Protein AF-A0A964XTS9-F1 (afdb_monomer)

Secondary structure (DSSP, 8-state):
-GGGHHHHHHHHHHTT-EEEEEEE-TTS-EEEEEEE-----

Foldseek 3Di:
DQVCLVVVLVVCVVVQFPPWDFDADPVRTTDDIDGHHDPDD

Structure (mmCIF, N/CA/C/O backbone):
data_AF-A0A964XTS9-F1
#
_entry.id   AF-A0A964XTS9-F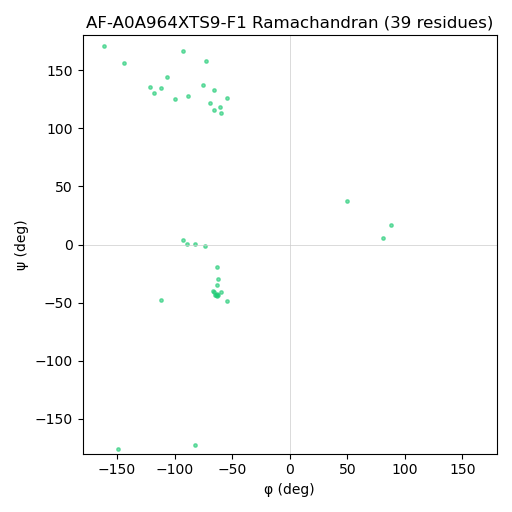1
#
loop_
_atom_site.group_PDB
_atom_site.id
_atom_site.type_symbol
_atom_site.label_atom_id
_atom_site.label_alt_id
_atom_site.label_comp_id
_atom_site.label_asym_id
_atom_site.label_entity_id
_atom_site.label_seq_id
_atom_site.pdbx_PDB_ins_code
_atom_site.Cartn_x
_atom_site.Cartn_y
_atom_site.Cartn_z
_atom_site.occupancy
_atom_site.B_iso_or_equiv
_atom_site.auth_seq_id
_atom_site.auth_comp_id
_atom_site.auth_asym_id
_atom_site.auth_atom_id
_atom_site.pdbx_PDB_model_num
ATOM 1 N N . GLY A 1 1 ? 9.866 -3.032 -3.475 1.00 63.97 1 GLY A N 1
ATOM 2 C CA . GLY A 1 1 ? 10.154 -3.519 -4.847 1.00 63.97 1 GLY A CA 1
ATOM 3 C C . GLY A 1 1 ? 8.854 -3.813 -5.576 1.00 63.97 1 GLY A C 1
ATOM 4 O O . GLY A 1 1 ? 7.836 -3.900 -4.902 1.00 63.97 1 GLY A O 1
ATOM 5 N N . HIS A 1 2 ? 8.851 -3.924 -6.910 1.00 66.00 2 HIS A N 1
ATOM 6 C CA . HIS A 1 2 ? 7.594 -3.956 -7.681 1.00 66.00 2 HIS A CA 1
ATOM 7 C C . HIS A 1 2 ? 6.674 -5.151 -7.371 1.00 66.00 2 HIS A C 1
ATOM 9 O O . HIS A 1 2 ? 5.458 -5.004 -7.415 1.00 66.00 2 HIS A O 1
ATOM 15 N N . ASP A 1 3 ? 7.241 -6.296 -6.980 1.00 76.06 3 ASP A N 1
ATOM 16 C CA . ASP A 1 3 ? 6.485 -7.504 -6.604 1.00 76.06 3 ASP A CA 1
ATOM 17 C C . ASP A 1 3 ? 5.973 -7.506 -5.160 1.00 76.06 3 ASP A C 1
ATOM 19 O O . ASP A 1 3 ? 5.327 -8.447 -4.713 1.00 76.06 3 ASP A O 1
ATOM 23 N N . GLN A 1 4 ? 6.241 -6.451 -4.391 1.00 81.44 4 GLN A N 1
ATOM 24 C CA . GLN A 1 4 ? 5.844 -6.406 -2.980 1.00 81.44 4 GLN A CA 1
ATOM 25 C C . GLN A 1 4 ? 4.441 -5.831 -2.773 1.00 81.44 4 GLN A C 1
ATOM 27 O O . GLN A 1 4 ? 3.997 -5.728 -1.633 1.00 81.44 4 GLN A O 1
ATOM 32 N N . SER A 1 5 ? 3.734 -5.451 -3.841 1.00 84.69 5 SER A N 1
ATOM 33 C CA . SER A 1 5 ? 2.414 -4.819 -3.749 1.00 84.69 5 SER A CA 1
ATOM 34 C C . SER A 1 5 ? 1.438 -5.661 -2.925 1.00 84.69 5 SER A C 1
ATOM 36 O O . SER A 1 5 ? 0.861 -5.153 -1.970 1.00 84.69 5 SER A O 1
ATOM 38 N N . GLN A 1 6 ? 1.325 -6.962 -3.200 1.00 87.38 6 GLN A N 1
ATOM 39 C CA . GLN A 1 6 ? 0.411 -7.852 -2.480 1.00 87.38 6 GLN A CA 1
ATOM 40 C C . GLN A 1 6 ? 0.786 -8.018 -0.999 1.00 87.38 6 GLN A C 1
ATOM 42 O O . GLN A 1 6 ? -0.088 -7.945 -0.133 1.00 87.38 6 GLN A O 1
ATOM 47 N N . ALA A 1 7 ? 2.076 -8.192 -0.697 1.00 92.38 7 ALA A N 1
ATOM 48 C CA . ALA A 1 7 ? 2.558 -8.316 0.678 1.00 92.38 7 ALA A CA 1
ATOM 49 C C . ALA A 1 7 ? 2.300 -7.030 1.481 1.00 92.38 7 ALA A C 1
ATOM 51 O O . ALA A 1 7 ? 1.785 -7.083 2.596 1.00 92.38 7 ALA A O 1
ATOM 52 N N . VAL A 1 8 ? 2.572 -5.862 0.892 1.00 92.38 8 VAL A N 1
ATOM 53 C CA . VAL A 1 8 ? 2.313 -4.563 1.529 1.00 92.38 8 VAL A CA 1
ATOM 54 C C . VAL A 1 8 ? 0.813 -4.322 1.708 1.00 92.38 8 VAL A C 1
ATOM 56 O O . VAL A 1 8 ? 0.403 -3.847 2.763 1.00 92.38 8 VAL A O 1
ATOM 59 N N . GLN A 1 9 ? -0.028 -4.694 0.736 1.00 94.00 9 GLN A N 1
ATOM 60 C CA . GLN A 1 9 ? -1.482 -4.606 0.903 1.00 94.00 9 GLN A CA 1
ATOM 61 C C . GLN A 1 9 ? -1.969 -5.458 2.086 1.00 94.00 9 GLN A C 1
ATOM 63 O O . GLN A 1 9 ? -2.831 -5.012 2.840 1.00 94.00 9 GLN A O 1
ATOM 68 N N . ALA A 1 10 ? -1.422 -6.664 2.268 1.00 94.31 10 ALA A N 1
ATOM 69 C CA . ALA A 1 10 ? -1.772 -7.521 3.400 1.00 94.31 10 ALA A CA 1
ATOM 70 C C . ALA A 1 10 ? -1.376 -6.887 4.743 1.00 94.31 10 ALA A C 1
ATOM 72 O O . ALA A 1 10 ? -2.191 -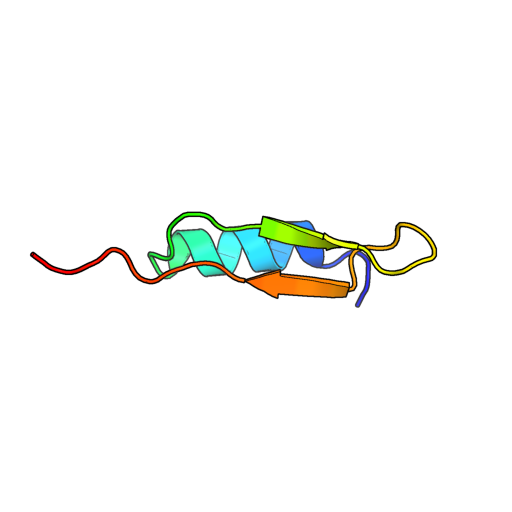6.872 5.665 1.00 94.31 10 ALA A O 1
ATOM 73 N N . LEU A 1 11 ? -0.178 -6.298 4.831 1.00 95.50 11 LEU A N 1
ATOM 74 C CA . LEU A 1 11 ? 0.279 -5.586 6.030 1.00 95.50 11 LEU A CA 1
ATOM 75 C C . LEU A 1 11 ? -0.607 -4.378 6.360 1.00 95.50 11 LEU A C 1
ATOM 77 O O . LEU A 1 11 ? -0.977 -4.189 7.513 1.00 95.50 11 LEU A O 1
ATOM 81 N N . LEU A 1 12 ? -0.995 -3.583 5.358 1.00 95.19 12 LEU A N 1
ATOM 82 C CA . LEU A 1 12 ? -1.873 -2.428 5.569 1.00 95.19 12 LEU A CA 1
ATOM 83 C C . LEU A 1 12 ? -3.273 -2.845 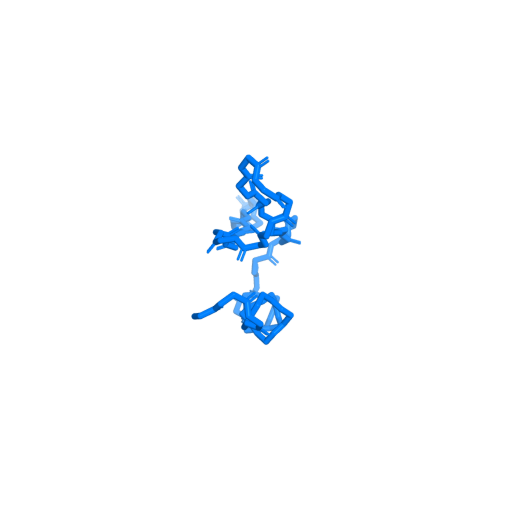6.032 1.00 95.19 12 LEU A C 1
ATOM 85 O O . LEU A 1 12 ? -3.816 -2.233 6.948 1.00 95.19 12 LEU A O 1
ATOM 89 N N . ARG A 1 13 ? -3.839 -3.917 5.461 1.00 94.94 13 ARG A N 1
ATOM 90 C CA . ARG A 1 13 ? -5.122 -4.469 5.928 1.00 94.94 13 ARG A CA 1
ATOM 91 C C . ARG A 1 13 ? -5.023 -4.978 7.367 1.00 94.94 13 ARG A C 1
ATOM 93 O O . ARG A 1 13 ? -5.908 -4.700 8.165 1.00 94.94 13 ARG A O 1
ATOM 100 N N . GLN A 1 14 ? -3.939 -5.673 7.720 1.00 95.94 14 GLN A N 1
ATOM 101 C CA . GLN A 1 14 ? -3.698 -6.111 9.102 1.00 95.94 14 GLN A CA 1
ATOM 102 C C . GLN A 1 14 ? -3.534 -4.937 10.07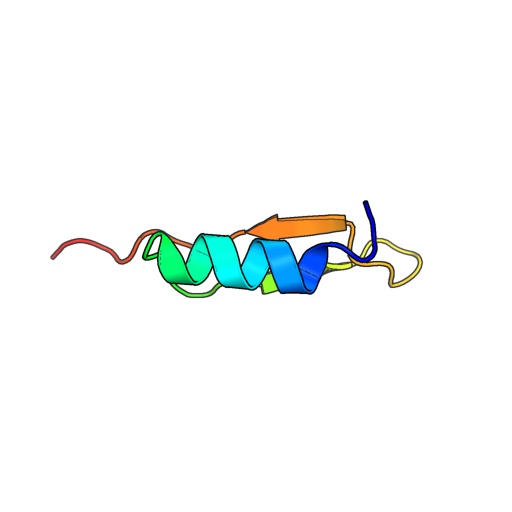3 1.00 95.94 14 GLN A C 1
ATOM 104 O O . GLN A 1 14 ? -3.986 -5.022 11.209 1.00 95.94 14 GLN A O 1
ATOM 109 N N . ALA A 1 15 ? -2.933 -3.836 9.623 1.00 94.50 15 ALA A N 1
ATOM 110 C CA . ALA A 1 15 ? -2.812 -2.607 10.401 1.00 94.50 15 ALA A CA 1
ATOM 111 C C . ALA A 1 15 ? -4.134 -1.819 10.523 1.00 94.50 15 ALA A C 1
ATOM 113 O O . ALA A 1 15 ? -4.160 -0.788 11.190 1.00 94.50 15 ALA A O 1
ATOM 114 N N . GLY A 1 16 ? -5.222 -2.292 9.905 1.00 94.75 16 GLY A N 1
ATOM 115 C CA . GLY A 1 16 ? -6.549 -1.691 10.010 1.00 94.75 16 GLY A CA 1
ATOM 116 C C . GLY A 1 16 ? -6.834 -0.595 8.987 1.00 94.75 16 GLY A C 1
ATOM 117 O O . GLY A 1 16 ? -7.770 0.168 9.189 1.00 94.75 16 GLY A O 1
ATOM 118 N N . PHE A 1 17 ? -6.060 -0.494 7.903 1.00 94.88 17 PHE A N 1
ATOM 119 C CA . PHE A 1 17 ? -6.394 0.408 6.801 1.00 94.88 17 PHE A CA 1
ATOM 120 C C . PHE A 1 17 ? -7.533 -0.162 5.946 1.00 94.88 17 PHE A C 1
ATOM 122 O O . PHE A 1 17 ? -7.510 -1.329 5.547 1.00 94.88 17 PHE A O 1
ATOM 129 N N . ASP A 1 18 ? -8.462 0.712 5.574 1.00 93.88 18 ASP A N 1
ATOM 130 C CA . ASP A 1 18 ? -9.507 0.483 4.582 1.00 93.88 18 ASP A CA 1
ATOM 131 C C . ASP A 1 18 ? -9.072 0.942 3.184 1.00 93.88 18 ASP A C 1
ATOM 133 O O . ASP A 1 18 ? -8.078 1.648 3.007 1.00 93.88 18 ASP A O 1
ATOM 137 N N . GLN A 1 19 ? -9.824 0.534 2.154 1.00 94.31 19 GLN A N 1
ATOM 138 C CA . GLN A 1 19 ? -9.604 0.936 0.752 1.00 94.31 19 GLN A CA 1
ATOM 139 C C . GLN A 1 19 ? -8.146 0.760 0.276 1.00 94.31 19 GLN A C 1
ATOM 141 O O . GLN A 1 19 ? -7.599 1.578 -0.467 1.00 94.31 19 GLN A O 1
ATOM 146 N N . VAL A 1 20 ? -7.502 -0.321 0.728 1.00 95.56 20 VAL A N 1
ATOM 147 C CA . VAL A 1 20 ? -6.099 -0.615 0.422 1.00 95.56 20 VAL A CA 1
ATOM 148 C C . VAL A 1 20 ? -5.936 -0.988 -1.054 1.00 95.56 20 VAL A C 1
ATOM 150 O O . VAL A 1 20 ? -6.514 -1.976 -1.513 1.00 95.56 20 VAL A O 1
ATOM 153 N N . GLN A 1 21 ? -5.102 -0.233 -1.771 1.00 94.50 21 GLN A N 1
ATOM 154 C CA . GLN A 1 21 ? -4.868 -0.360 -3.209 1.00 94.50 21 GLN A CA 1
ATOM 155 C C . GLN A 1 21 ? -3.411 -0.077 -3.595 1.00 94.50 21 GLN A C 1
ATOM 157 O O . GLN A 1 21 ? -2.689 0.651 -2.907 1.00 94.50 21 GLN A O 1
ATOM 162 N N . SER A 1 22 ? -2.991 -0.628 -4.735 1.00 93.44 22 SER A N 1
ATOM 163 C CA . SER A 1 22 ? -1.697 -0.343 -5.360 1.00 93.44 22 SER A CA 1
ATOM 164 C C . SER A 1 22 ? -1.901 0.424 -6.663 1.00 93.44 22 SER A C 1
ATOM 166 O O . SER A 1 22 ? -2.752 0.064 -7.470 1.00 93.44 22 SER A O 1
ATOM 168 N N . ARG A 1 23 ? -1.110 1.478 -6.875 1.00 91.94 23 ARG A N 1
ATOM 169 C CA . ARG A 1 23 ? -1.115 2.277 -8.101 1.00 91.94 23 ARG A CA 1
ATOM 170 C C . ARG A 1 23 ? 0.045 1.861 -9.009 1.00 91.94 23 ARG A C 1
ATOM 172 O O . ARG A 1 23 ? 1.196 1.870 -8.541 1.00 91.94 23 ARG A O 1
ATOM 179 N N . PRO A 1 24 ? -0.238 1.500 -10.271 1.00 91.38 24 PRO A N 1
ATOM 180 C CA . PRO A 1 24 ? 0.801 1.263 -11.254 1.00 91.38 24 PRO A CA 1
ATOM 181 C C 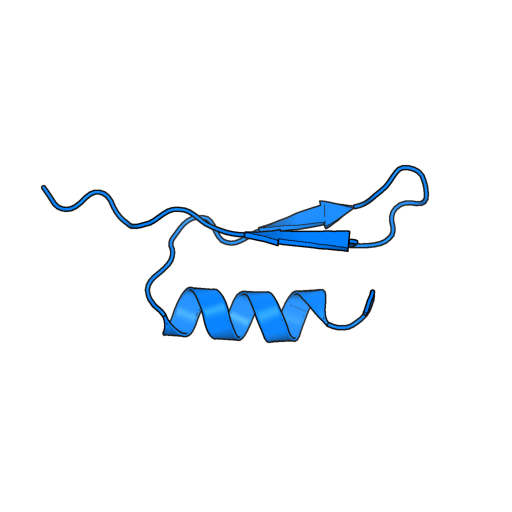. PRO A 1 24 ? 1.444 2.577 -11.717 1.00 91.38 24 PRO A C 1
ATOM 183 O O . PRO A 1 24 ? 0.854 3.651 -11.592 1.00 91.38 24 PRO A O 1
ATOM 186 N N . ASP A 1 25 ? 2.661 2.487 -12.240 1.00 90.06 25 ASP A N 1
ATOM 187 C CA . ASP A 1 25 ? 3.286 3.552 -13.023 1.00 90.06 25 ASP A CA 1
ATOM 188 C C . ASP A 1 25 ? 2.821 3.537 -14.490 1.00 90.06 25 ASP A C 1
ATOM 190 O O . ASP A 1 25 ? 1.927 2.783 -14.880 1.00 90.06 25 ASP A O 1
ATOM 194 N N . LEU A 1 26 ? 3.448 4.379 -15.317 1.00 93.19 26 LEU A N 1
ATOM 195 C CA . LEU A 1 26 ? 3.167 4.472 -16.753 1.00 93.19 26 LEU A CA 1
ATOM 196 C C . LEU A 1 26 ? 3.479 3.179 -17.525 1.00 93.19 26 LEU A C 1
ATOM 198 O O . LEU A 1 26 ? 2.964 3.002 -18.624 1.00 93.19 26 LEU A O 1
ATOM 202 N N . ALA A 1 27 ? 4.297 2.282 -16.968 1.00 90.25 27 ALA A N 1
ATOM 203 C CA . ALA A 1 27 ? 4.602 0.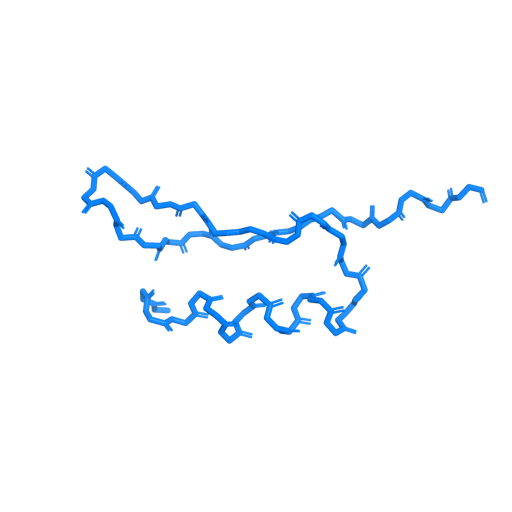979 -17.551 1.00 90.25 27 ALA A CA 1
ATOM 204 C C . ALA A 1 27 ? 3.659 -0.131 -17.041 1.00 90.25 27 ALA A C 1
ATOM 206 O O . ALA A 1 27 ? 3.842 -1.295 -17.389 1.00 90.25 27 ALA A O 1
ATOM 207 N N . GLY A 1 28 ? 2.658 0.202 -16.215 1.00 88.06 28 GLY A N 1
ATOM 208 C CA . GLY A 1 28 ? 1.725 -0.766 -15.633 1.00 88.06 28 GLY A CA 1
ATOM 209 C C . GLY A 1 28 ? 2.270 -1.495 -14.401 1.00 88.06 28 GLY A C 1
ATOM 210 O O . GLY A 1 28 ? 1.610 -2.387 -13.868 1.00 88.06 28 GLY A O 1
ATOM 211 N N . ILE A 1 29 ? 3.454 -1.123 -13.912 1.00 88.19 29 ILE A N 1
ATOM 212 C CA . ILE A 1 29 ? 4.119 -1.803 -12.803 1.00 88.19 29 ILE A CA 1
ATOM 213 C C . ILE A 1 29 ? 3.657 -1.183 -11.485 1.00 88.19 29 ILE A C 1
ATOM 215 O O . ILE A 1 29 ? 3.752 0.026 -11.295 1.00 88.19 29 ILE A O 1
ATOM 219 N N . SER A 1 30 ? 3.197 -1.996 -10.530 1.00 87.62 30 SER A N 1
ATOM 220 C CA . SER A 1 30 ? 2.811 -1.506 -9.196 1.00 87.62 30 SER A CA 1
ATOM 221 C C . SER A 1 30 ? 3.996 -0.850 -8.474 1.00 87.62 30 SER A C 1
ATOM 223 O O . SER A 1 30 ? 4.989 -1.514 -8.174 1.00 87.62 30 SER A O 1
ATOM 225 N N . ARG A 1 31 ? 3.889 0.448 -8.152 1.00 86.94 31 ARG A N 1
ATOM 226 C CA . ARG A 1 31 ? 4.945 1.191 -7.430 1.00 86.94 31 ARG A CA 1
ATOM 227 C C . ARG A 1 31 ? 4.536 1.586 -6.022 1.00 86.94 31 ARG A C 1
ATOM 229 O O . ARG A 1 31 ? 5.297 1.366 -5.084 1.00 86.94 31 ARG A O 1
ATOM 236 N N . CYS A 1 32 ? 3.342 2.150 -5.869 1.00 90.06 32 CYS A N 1
ATOM 237 C CA . CYS A 1 32 ? 2.902 2.733 -4.603 1.00 90.06 32 CYS A CA 1
ATOM 238 C C . CYS A 1 32 ? 1.676 1.990 -4.077 1.00 90.06 32 CYS A C 1
ATOM 240 O O . CYS A 1 32 ? 0.708 1.836 -4.813 1.00 90.06 32 CYS A O 1
ATOM 242 N N . THR A 1 33 ? 1.692 1.576 -2.809 1.00 93.06 33 THR A N 1
ATOM 243 C CA . THR A 1 33 ? 0.559 0.915 -2.139 1.00 93.06 33 THR A CA 1
ATOM 244 C C . THR A 1 33 ? 0.151 1.726 -0.918 1.00 93.06 33 THR A C 1
ATOM 246 O O . THR A 1 33 ? 1.017 2.173 -0.172 1.00 93.06 33 THR A O 1
ATOM 249 N N . GLY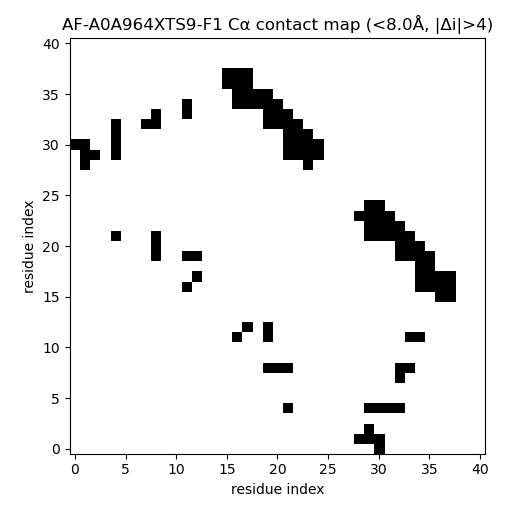 A 1 34 ? -1.148 1.931 -0.721 1.00 93.56 34 GLY A N 1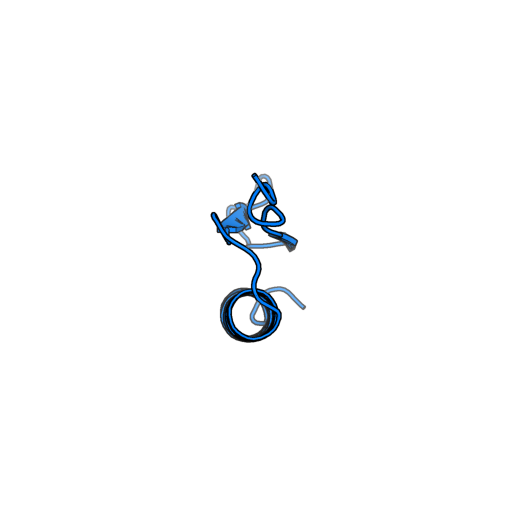
ATOM 250 C CA . GLY A 1 34 ? -1.680 2.701 0.401 1.00 93.56 34 GLY A CA 1
ATOM 251 C C . GLY A 1 34 ? -3.155 2.404 0.646 1.00 93.56 34 GLY A C 1
ATOM 252 O O . GLY A 1 34 ? -3.798 1.742 -0.164 1.00 93.56 34 GLY A O 1
ATOM 253 N N . GLY A 1 35 ? -3.680 2.904 1.759 1.00 94.56 35 GLY A N 1
ATOM 254 C CA . GLY A 1 35 ? -5.091 2.828 2.130 1.00 94.56 35 GLY A CA 1
ATOM 255 C C . GLY A 1 35 ? -5.490 4.042 2.962 1.00 94.56 35 GLY A C 1
ATOM 256 O O . GLY A 1 35 ? -4.687 4.954 3.171 1.00 94.56 35 GLY A O 1
ATOM 257 N N . LEU A 1 36 ? -6.725 4.048 3.440 1.00 94.88 36 LEU A N 1
ATOM 258 C CA . LEU A 1 36 ? -7.279 5.075 4.311 1.00 94.88 36 LEU A CA 1
ATOM 259 C C . LEU A 1 36 ? -7.410 4.522 5.724 1.00 94.88 36 LEU A C 1
ATOM 261 O O . LEU A 1 36 ? -7.752 3.357 5.904 1.00 94.88 36 LEU A O 1
ATOM 265 N N . TRP A 1 37 ? -7.180 5.357 6.732 1.00 91.38 37 TRP A N 1
ATOM 266 C CA . TRP A 1 37 ? -7.660 5.017 8.064 1.00 91.38 37 TRP A CA 1
ATOM 267 C C . TRP A 1 37 ? -9.192 5.016 8.033 1.00 91.38 37 TRP A C 1
ATOM 269 O O . TRP A 1 37 ? -9.770 5.972 7.500 1.00 91.38 37 TRP A O 1
ATOM 279 N N . PRO A 1 38 ? -9.854 3.983 8.578 1.00 86.94 38 PRO A N 1
ATOM 280 C CA . PRO A 1 38 ? -11.290 4.018 8.781 1.00 86.94 38 PRO A CA 1
ATOM 281 C C . PRO A 1 38 ? -11.596 5.270 9.598 1.00 86.94 38 PRO A C 1
ATOM 283 O O . PRO A 1 38 ? -10.969 5.504 10.634 1.00 86.94 38 PRO A O 1
ATOM 286 N N . ALA A 1 39 ? -12.500 6.118 9.108 1.00 79.81 39 ALA A N 1
ATOM 287 C CA . ALA A 1 39 ? -12.901 7.292 9.866 1.00 79.81 39 ALA A CA 1
ATOM 288 C C . ALA A 1 39 ? -13.499 6.805 11.191 1.00 79.81 39 ALA A C 1
ATOM 290 O O . ALA A 1 39 ? -14.540 6.147 11.198 1.00 79.81 39 ALA A O 1
ATOM 291 N N . VAL A 1 40 ? -12.816 7.091 12.302 1.00 64.00 40 VAL A N 1
ATOM 292 C CA . VAL A 1 40 ? -13.383 6.877 13.633 1.00 64.00 40 VAL A CA 1
ATOM 293 C C . VAL A 1 40 ? -14.554 7.846 13.741 1.00 64.00 40 VAL A C 1
ATOM 295 O O . VAL A 1 40 ? -14.365 9.057 13.615 1.00 64.00 40 VAL A O 1
ATOM 298 N N . LYS A 1 41 ? -15.761 7.299 13.859 1.00 53.88 41 LYS A N 1
ATOM 299 C CA . LYS A 1 41 ? -16.982 8.076 14.059 1.00 53.88 41 LYS A CA 1
ATOM 300 C C . LYS A 1 41 ? -17.134 8.456 15.524 1.00 53.88 41 LYS A C 1
ATOM 302 O O . LYS A 1 41 ? -16.794 7.603 16.373 1.00 53.88 41 LYS A O 1
#

Nearest PDB structures (foldseek):
  2xcr-assembly2_S  TM=4.635E-01  e=2.376E+00  Staphylococcus aureus
  6z1a-assembly1_B  TM=4.712E-01  e=4.849E+00  Staphylococcus aureus
  4wml-assembly1_A-2  TM=4.135E-01  e=6.928E+00  Saccharomyces cerevisiae S288C
  9foy-assembly1_A  TM=3.841E-01  e=6.928E+00  Mycobacterium tuberculosis H37Rv

Solvent-accessible surface area (backbone atoms only — not comparable to full-atom values): 2552 Å² total; per-residue (Å²): 112,61,85,42,48,66,61,51,45,51,53,41,48,74,73,56,32,36,84,63,48,67,45,54,50,99,86,67,48,40,75,50,70,52,56,40,74,64,80,83,126

Radius of gyration: 11.17 Å; Cα contacts (8 Å, |Δi|>4): 56; chains: 1; bounding box: 27×16×32 Å

pLDDT: mean 88.29, std 9.83, r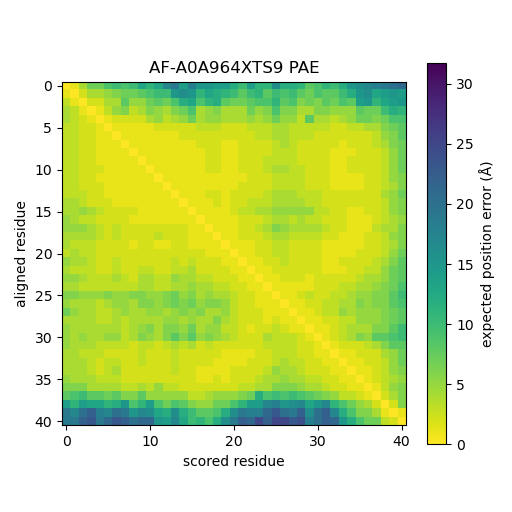ange [53.88, 95.94]

Sequence (41 aa):
GHDQSQAVQALLRQAGFDQVQSRPDLAGISRCTGGLWPAVK

Mean predicted aligned error: 4.24 Å